Protein AF-A0A7C2HD66-F1 (afdb_monomer_lite)

pLDDT: mean 93.07, std 3.48, range [79.75, 97.88]

Structure (mmCIF, N/CA/C/O backbone):
data_AF-A0A7C2HD66-F1
#
_entry.id   AF-A0A7C2HD66-F1
#
loop_
_atom_site.group_PDB
_atom_site.id
_atom_site.type_symbol
_atom_site.label_atom_id
_atom_site.label_alt_id
_atom_site.label_comp_id
_atom_site.label_asym_id
_atom_site.label_entity_id
_atom_site.label_seq_id
_atom_site.pdbx_PDB_ins_code
_atom_site.Cartn_x
_atom_site.Cartn_y
_atom_site.Cartn_z
_atom_site.occupancy
_atom_site.B_iso_or_equiv
_atom_site.auth_seq_id
_atom_site.auth_comp_id
_atom_site.auth_asym_id
_atom_site.auth_atom_id
_atom_site.pdbx_PDB_model_num
ATOM 1 N N . MET A 1 1 ? -10.510 3.488 -8.165 1.00 79.75 1 MET A N 1
ATOM 2 C CA . MET A 1 1 ? -9.137 3.821 -7.722 1.00 79.75 1 MET A CA 1
ATOM 3 C C . MET A 1 1 ? -8.264 3.732 -8.941 1.00 79.75 1 MET A C 1
ATOM 5 O O . MET A 1 1 ? -8.326 2.716 -9.623 1.00 79.75 1 MET A O 1
ATOM 9 N N . SER A 1 2 ? -7.457 4.753 -9.218 1.00 83.69 2 SER A N 1
ATOM 10 C CA . SER A 1 2 ? -6.600 4.718 -10.400 1.00 83.69 2 SER A CA 1
ATOM 11 C C . SER A 1 2 ? -5.400 3.801 -10.156 1.00 83.69 2 SER A C 1
ATOM 13 O O . SER A 1 2 ? -4.635 4.023 -9.216 1.00 83.69 2 SER A O 1
ATOM 15 N N . ARG A 1 3 ? -5.232 2.764 -10.983 1.00 85.94 3 ARG A N 1
ATOM 16 C CA . ARG A 1 3 ? -4.077 1.855 -10.971 1.00 85.94 3 ARG A CA 1
ATOM 17 C C . ARG A 1 3 ? -3.270 2.019 -12.254 1.00 85.94 3 ARG A C 1
ATOM 19 O O . ARG A 1 3 ? -3.829 2.116 -13.345 1.00 85.94 3 ARG A O 1
ATOM 26 N N . ALA A 1 4 ? -1.944 2.027 -12.131 1.00 88.44 4 ALA A N 1
ATOM 27 C CA . ALA A 1 4 ? -1.054 1.992 -13.285 1.00 88.44 4 ALA A CA 1
ATOM 28 C C . ALA A 1 4 ? -1.063 0.590 -13.914 1.00 88.44 4 ALA A C 1
ATOM 30 O O . ALA A 1 4 ? -0.835 -0.402 -13.228 1.00 88.44 4 ALA A O 1
ATOM 31 N N . ALA A 1 5 ? -1.310 0.502 -15.220 1.00 87.69 5 ALA A N 1
ATOM 32 C CA . ALA A 1 5 ? -1.150 -0.725 -15.999 1.00 87.69 5 ALA A CA 1
ATOM 33 C C . ALA A 1 5 ? 0.295 -0.923 -16.466 1.00 87.69 5 ALA A C 1
ATOM 35 O O . ALA A 1 5 ? 0.722 -2.054 -16.674 1.00 87.69 5 ALA A O 1
ATOM 36 N N . SER A 1 6 ? 1.047 0.169 -16.639 1.00 89.88 6 SER A N 1
ATOM 37 C CA . SER A 1 6 ? 2.479 0.104 -16.925 1.00 89.88 6 SER A CA 1
ATOM 38 C C . SER A 1 6 ? 3.255 0.219 -15.618 1.00 89.88 6 SER A C 1
ATOM 40 O O . SER A 1 6 ? 3.290 1.280 -14.996 1.00 89.88 6 SER A O 1
ATOM 42 N N . PHE A 1 7 ? 3.839 -0.890 -15.178 1.00 90.44 7 PHE A N 1
ATOM 43 C CA . PHE A 1 7 ? 4.651 -0.966 -13.970 1.00 90.44 7 PHE A CA 1
ATOM 44 C C . PHE A 1 7 ? 5.788 -1.967 -14.147 1.00 90.44 7 PHE A C 1
ATOM 46 O O . PHE A 1 7 ? 5.726 -2.868 -14.986 1.00 90.44 7 PHE A O 1
ATOM 53 N N . THR A 1 8 ? 6.826 -1.815 -13.331 1.00 90.62 8 THR A N 1
ATOM 54 C CA . THR A 1 8 ? 7.926 -2.773 -13.247 1.00 90.62 8 THR A CA 1
ATOM 55 C C . THR A 1 8 ? 7.458 -4.045 -12.522 1.00 90.62 8 THR A C 1
ATOM 57 O O . THR A 1 8 ? 6.855 -3.940 -11.454 1.00 90.62 8 THR A O 1
ATOM 60 N N . PRO A 1 9 ? 7.750 -5.255 -13.023 1.00 90.88 9 PRO A N 1
ATOM 61 C CA . PRO A 1 9 ? 7.408 -6.494 -12.325 1.00 90.88 9 PRO A CA 1
ATOM 62 C C . PRO A 1 9 ? 8.045 -6.615 -10.93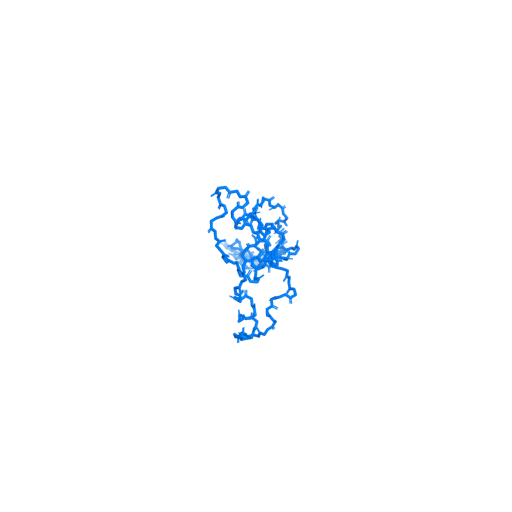1 1.00 90.88 9 PRO A C 1
ATOM 64 O O . PRO A 1 9 ? 9.196 -6.221 -10.726 1.00 90.88 9 PRO A O 1
ATOM 67 N N . LYS A 1 10 ? 7.329 -7.260 -9.996 1.00 92.00 10 LYS A N 1
ATOM 68 C CA . LYS A 1 10 ? 7.741 -7.466 -8.591 1.00 92.00 10 LYS A CA 1
ATOM 69 C C . LYS A 1 10 ? 9.162 -8.021 -8.430 1.00 92.00 10 LYS A C 1
ATOM 71 O O . LYS A 1 10 ? 9.857 -7.640 -7.499 1.00 92.00 10 LYS A O 1
ATOM 76 N N . GLN A 1 11 ? 9.609 -8.888 -9.339 1.00 91.69 11 GLN A N 1
ATOM 77 C CA . GLN A 1 11 ? 10.933 -9.524 -9.279 1.00 91.69 11 GLN A CA 1
ATOM 78 C C . GLN A 1 11 ? 12.117 -8.543 -9.323 1.00 91.69 11 GLN A C 1
ATOM 80 O O . GLN A 1 11 ? 13.224 -8.916 -8.955 1.00 91.69 11 GLN A O 1
ATOM 85 N N . TYR A 1 12 ? 11.897 -7.306 -9.780 1.00 92.38 12 TYR A N 1
ATOM 86 C CA . TYR A 1 12 ? 12.927 -6.265 -9.839 1.00 92.38 12 TYR A CA 1
ATOM 87 C C . TYR A 1 12 ? 12.859 -5.272 -8.671 1.00 92.38 12 TYR A C 1
ATOM 89 O O . TYR A 1 12 ? 13.637 -4.318 -8.634 1.00 92.38 12 TYR A O 1
ATOM 97 N N . TYR A 1 13 ? 11.925 -5.458 -7.736 1.00 91.31 13 TYR A N 1
ATOM 98 C CA . TYR A 1 13 ? 11.854 -4.655 -6.521 1.00 91.31 13 TYR A CA 1
ATOM 99 C C . TYR A 1 13 ? 12.819 -5.204 -5.475 1.00 91.31 13 TYR A C 1
ATOM 101 O O . TYR A 1 13 ? 12.960 -6.416 -5.316 1.00 91.31 13 TYR A O 1
ATOM 109 N N . SER A 1 14 ? 13.468 -4.302 -4.739 1.00 94.31 14 SER A N 1
ATOM 110 C CA . SER A 1 14 ? 14.314 -4.706 -3.620 1.00 94.31 14 SER A CA 1
ATOM 111 C C . SER A 1 14 ? 13.462 -5.228 -2.465 1.00 94.31 14 SER A C 1
ATOM 113 O O . SER A 1 14 ? 12.400 -4.682 -2.165 1.00 94.31 14 SER A O 1
ATOM 115 N N . THR A 1 15 ? 13.950 -6.269 -1.798 1.00 92.00 15 THR A N 1
ATOM 116 C CA . THR A 1 15 ? 13.338 -6.857 -0.598 1.00 92.00 15 THR A CA 1
ATOM 117 C C . THR A 1 15 ? 14.073 -6.466 0.684 1.00 92.00 15 THR A C 1
ATOM 119 O O . THR A 1 15 ? 13.751 -6.973 1.757 1.00 92.00 15 THR A O 1
ATOM 122 N N . LEU A 1 16 ? 15.103 -5.619 0.586 1.00 94.50 16 LEU A N 1
ATOM 123 C CA . LEU A 1 16 ? 15.908 -5.212 1.733 1.00 94.50 16 LEU A CA 1
ATOM 124 C C . LEU A 1 16 ? 15.180 -4.139 2.559 1.00 94.50 16 LEU A C 1
ATOM 126 O O . LEU A 1 16 ? 14.545 -3.252 1.989 1.00 94.50 16 LEU A O 1
ATOM 130 N N . PRO A 1 17 ? 15.311 -4.153 3.900 1.00 94.75 17 PRO A N 1
ATOM 131 C CA . PRO A 1 17 ? 14.718 -3.130 4.765 1.00 94.75 17 PRO A CA 1
ATOM 132 C C . PRO A 1 17 ? 15.489 -1.797 4.733 1.00 94.75 17 PRO A C 1
ATOM 134 O O . PRO A 1 17 ? 15.138 -0.853 5.436 1.00 94.75 17 PRO A O 1
ATOM 137 N N . TYR A 1 18 ? 16.564 -1.719 3.949 1.00 95.38 18 TYR A N 1
ATOM 138 C CA . TYR A 1 18 ? 17.405 -0.543 3.767 1.00 95.38 18 TYR A CA 1
ATOM 139 C C . TYR A 1 18 ? 17.667 -0.304 2.279 1.00 95.38 18 TYR A C 1
ATOM 141 O O . TYR A 1 18 ? 17.341 -1.121 1.420 1.00 95.38 18 TYR A O 1
ATOM 149 N N . ARG A 1 19 ? 18.277 0.842 1.967 1.00 94.25 19 ARG A N 1
ATOM 150 C CA . ARG A 1 19 ? 18.540 1.265 0.591 1.00 94.25 19 ARG A CA 1
ATOM 151 C C . ARG A 1 19 ? 19.426 0.268 -0.166 1.00 94.25 19 ARG A C 1
ATOM 153 O O . ARG A 1 19 ? 20.576 0.043 0.200 1.00 94.25 19 ARG A O 1
ATOM 160 N N . ASP A 1 20 ? 18.918 -0.221 -1.291 1.00 96.38 20 ASP A N 1
ATOM 161 C CA . ASP A 1 20 ? 19.613 -1.156 -2.172 1.00 96.38 20 ASP A CA 1
ATOM 162 C C . ASP A 1 20 ? 20.219 -0.445 -3.388 1.00 96.38 20 ASP A C 1
ATOM 164 O O . ASP A 1 20 ? 19.587 -0.270 -4.434 1.00 96.38 20 ASP A O 1
ATOM 168 N N . ASN A 1 21 ? 21.473 -0.014 -3.247 1.00 96.50 21 ASN A N 1
ATOM 169 C CA . ASN A 1 21 ? 22.180 0.671 -4.327 1.00 96.50 21 ASN A CA 1
ATOM 170 C C . ASN A 1 21 ? 22.428 -0.232 -5.547 1.00 96.50 21 ASN A C 1
ATOM 172 O O . ASN A 1 21 ? 22.485 0.279 -6.663 1.00 96.50 21 ASN A O 1
ATOM 176 N N . ALA A 1 22 ? 22.564 -1.551 -5.367 1.00 95.19 22 ALA A N 1
ATOM 177 C CA . ALA A 1 22 ? 22.810 -2.469 -6.476 1.00 95.19 22 ALA A CA 1
ATOM 178 C C . ALA A 1 22 ? 21.578 -2.561 -7.386 1.00 95.19 22 ALA A C 1
ATOM 180 O O . ALA A 1 22 ? 21.694 -2.360 -8.596 1.00 95.19 22 ALA A O 1
ATOM 181 N N . THR A 1 23 ? 20.393 -2.754 -6.800 1.00 95.31 23 THR A N 1
ATOM 182 C CA . THR A 1 23 ? 19.122 -2.753 -7.541 1.00 95.31 23 THR A CA 1
ATOM 183 C C . THR A 1 23 ? 18.843 -1.391 -8.173 1.00 95.31 23 THR A C 1
ATOM 185 O O . THR A 1 23 ? 18.465 -1.324 -9.341 1.00 95.31 23 THR A O 1
ATOM 188 N N . ILE A 1 24 ? 19.096 -0.285 -7.463 1.00 95.19 24 ILE A N 1
ATOM 189 C CA . ILE A 1 24 ? 18.937 1.067 -8.024 1.00 95.19 24 ILE A CA 1
ATOM 190 C C . ILE A 1 24 ? 19.838 1.263 -9.252 1.00 95.19 24 ILE A C 1
ATOM 192 O O . ILE A 1 24 ? 19.356 1.690 -10.303 1.00 95.19 24 ILE A O 1
ATOM 196 N N . ASN A 1 25 ? 21.126 0.924 -9.161 1.00 96.75 25 ASN A N 1
ATOM 197 C CA . ASN A 1 25 ? 22.066 1.067 -10.277 1.00 96.75 25 ASN A CA 1
ATOM 198 C C . ASN A 1 25 ? 21.678 0.165 -11.456 1.00 96.75 25 ASN A C 1
ATOM 200 O O . ASN A 1 25 ? 21.724 0.582 -12.616 1.00 96.75 25 ASN A O 1
ATOM 204 N N . PHE A 1 26 ? 21.226 -1.055 -11.163 1.00 95.56 26 PHE A N 1
ATOM 205 C CA . PHE A 1 26 ? 20.703 -1.966 -12.170 1.00 95.56 26 PHE A CA 1
ATOM 206 C C . PHE A 1 26 ? 19.479 -1.363 -12.879 1.00 95.56 26 PHE A C 1
ATOM 208 O O . PHE A 1 26 ? 19.432 -1.308 -14.105 1.00 95.56 26 PHE A O 1
ATOM 215 N N . MET A 1 27 ? 18.504 -0.832 -12.151 1.00 95.56 27 MET A N 1
ATOM 216 C CA . MET A 1 27 ? 17.261 -0.335 -12.750 1.00 95.56 27 MET A CA 1
ATOM 217 C C . MET A 1 27 ? 17.413 1.012 -13.472 1.00 95.56 27 MET A C 1
ATOM 219 O O . MET A 1 27 ? 16.696 1.271 -14.441 1.00 95.56 27 MET A O 1
ATOM 223 N N . THR A 1 28 ? 18.373 1.841 -13.057 1.00 96.00 28 THR A N 1
ATOM 224 C CA . THR A 1 28 ? 18.641 3.169 -13.643 1.00 96.00 28 THR A CA 1
ATOM 225 C C . THR A 1 28 ? 19.642 3.153 -14.803 1.00 96.00 28 THR A C 1
ATOM 227 O O . THR A 1 28 ? 19.858 4.185 -15.437 1.00 96.00 28 THR A O 1
ATOM 230 N N . THR A 1 29 ? 20.226 1.993 -15.135 1.00 97.19 29 THR A N 1
ATOM 231 C CA . THR A 1 29 ? 21.103 1.852 -16.310 1.00 97.19 29 THR A CA 1
ATOM 232 C C . THR A 1 29 ? 20.355 2.271 -17.585 1.00 97.19 29 THR A C 1
ATOM 234 O O . THR A 1 29 ? 19.237 1.809 -17.823 1.00 97.19 29 THR A O 1
ATOM 237 N N . ASN A 1 30 ? 20.969 3.131 -18.404 1.00 96.62 30 ASN A N 1
ATOM 238 C CA . ASN A 1 30 ? 20.396 3.637 -19.654 1.00 96.62 30 ASN A CA 1
ATOM 239 C C . ASN A 1 30 ? 20.796 2.778 -20.859 1.00 96.62 30 ASN A C 1
ATOM 241 O O . ASN A 1 30 ? 21.945 2.359 -20.981 1.00 96.62 30 ASN A O 1
ATOM 245 N N . PHE A 1 31 ? 19.851 2.594 -21.776 1.00 95.62 31 PHE A N 1
ATOM 246 C CA . PHE A 1 31 ? 20.010 1.879 -23.040 1.00 95.62 31 PHE A CA 1
ATOM 247 C C . PHE A 1 31 ? 19.541 2.759 -24.200 1.00 95.62 31 PHE A C 1
ATOM 249 O O . PHE A 1 31 ? 18.698 3.633 -23.981 1.00 95.62 31 PHE A O 1
ATOM 256 N N . PRO A 1 32 ? 20.033 2.545 -25.433 1.00 96.12 32 PRO A N 1
ATOM 257 C CA . PRO A 1 32 ? 19.421 3.133 -26.618 1.00 96.12 32 PRO A CA 1
ATOM 258 C C . PRO A 1 32 ? 17.928 2.792 -26.673 1.00 96.12 32 PRO A C 1
ATOM 260 O O . PRO A 1 32 ? 17.542 1.636 -26.500 1.00 96.12 32 PRO A O 1
ATOM 263 N N . SER A 1 33 ? 17.087 3.804 -26.875 1.00 94.00 33 SER A N 1
ATOM 264 C CA . SER A 1 33 ? 1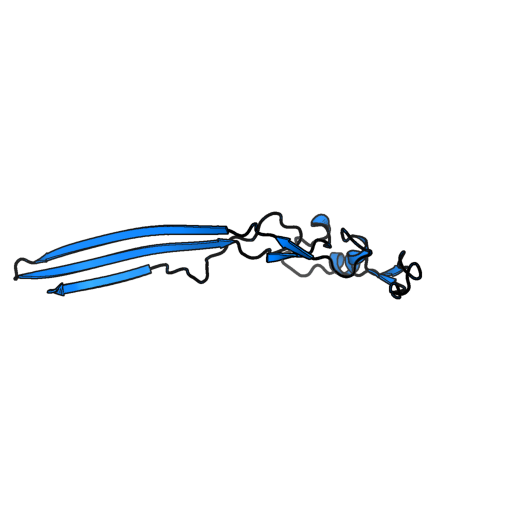5.640 3.610 -26.932 1.00 94.00 33 SER A CA 1
ATOM 265 C C . SER A 1 33 ? 15.256 2.898 -28.234 1.00 94.00 33 SER A C 1
ATOM 267 O O . SER A 1 33 ? 15.553 3.431 -29.306 1.00 94.00 33 SER A O 1
ATOM 269 N N . PRO A 1 34 ? 14.552 1.751 -28.185 1.00 93.56 34 PRO A N 1
ATOM 270 C CA . PRO A 1 34 ? 14.073 1.079 -29.393 1.00 93.56 34 PRO A CA 1
ATOM 271 C C . PRO A 1 34 ? 12.944 1.854 -30.085 1.00 93.56 34 PRO A C 1
ATOM 273 O O . PRO A 1 34 ? 12.606 1.547 -31.222 1.00 93.56 34 PRO A O 1
ATOM 276 N N . PHE A 1 35 ? 12.355 2.850 -29.412 1.00 92.75 35 PHE A N 1
ATOM 277 C CA . PHE A 1 35 ? 11.244 3.642 -29.940 1.00 92.75 35 PHE A CA 1
ATOM 278 C C . PHE A 1 35 ? 11.690 4.936 -30.619 1.00 92.75 35 PHE A C 1
ATOM 280 O O . PHE A 1 35 ? 10.887 5.568 -31.303 1.00 92.75 35 PHE A O 1
ATOM 287 N N . PHE A 1 36 ? 12.949 5.346 -30.433 1.00 93.88 36 PHE A N 1
ATOM 288 C CA . PHE A 1 36 ? 13.451 6.618 -30.942 1.00 93.88 36 PHE A CA 1
ATOM 289 C C . PHE A 1 36 ? 13.243 6.735 -32.458 1.00 93.88 36 PHE A C 1
ATOM 291 O O . PHE A 1 36 ? 13.725 5.906 -33.227 1.00 93.88 36 PHE A O 1
ATOM 298 N N . GLY A 1 37 ? 12.523 7.776 -32.883 1.00 93.00 37 GLY A N 1
ATOM 299 C CA . GLY A 1 37 ? 12.263 8.046 -34.298 1.00 93.00 37 GLY A CA 1
ATOM 300 C C . GLY A 1 37 ? 11.194 7.169 -34.962 1.00 93.00 37 GLY A C 1
ATOM 301 O O . GLY A 1 37 ? 10.931 7.368 -36.144 1.00 93.00 37 GLY A O 1
ATOM 302 N N . LEU A 1 38 ? 10.538 6.248 -34.241 1.00 92.06 38 LEU A N 1
ATOM 303 C CA . LEU A 1 38 ? 9.440 5.441 -34.802 1.00 92.06 38 LEU A CA 1
ATOM 304 C C . LEU A 1 38 ? 8.132 6.231 -34.979 1.00 92.06 38 LEU A C 1
ATOM 306 O O . LEU A 1 38 ? 7.278 5.853 -35.776 1.00 92.06 38 LEU A O 1
ATOM 310 N N . TYR A 1 39 ? 7.959 7.320 -34.227 1.00 90.12 39 TYR A N 1
ATOM 311 C CA . TYR A 1 39 ? 6.803 8.217 -34.287 1.00 90.12 39 TYR A CA 1
ATOM 312 C C . TYR A 1 39 ? 7.235 9.625 -33.838 1.00 90.12 39 TYR A C 1
ATOM 314 O O . TYR A 1 39 ? 8.155 9.714 -33.020 1.00 90.12 39 TYR A O 1
ATOM 322 N N . PRO A 1 40 ? 6.588 10.724 -34.284 1.00 91.06 40 PRO A N 1
ATOM 323 C CA . PRO A 1 40 ? 6.989 12.091 -33.922 1.00 91.06 40 PRO A CA 1
ATOM 324 C C . PRO A 1 40 ? 7.126 12.356 -32.415 1.00 91.06 40 PRO A C 1
ATOM 326 O O . PRO A 1 40 ? 7.950 13.167 -32.004 1.00 91.06 40 PRO A O 1
ATOM 329 N N . ASN A 1 41 ? 6.361 11.639 -31.586 1.00 87.62 41 ASN A N 1
ATOM 330 C CA . ASN A 1 41 ? 6.396 11.788 -30.129 1.00 87.62 41 ASN A CA 1
ATOM 331 C C . ASN A 1 41 ? 7.487 10.943 -29.438 1.00 87.62 41 ASN A C 1
ATOM 333 O O . ASN A 1 41 ? 7.719 11.117 -28.244 1.00 87.62 41 ASN A O 1
ATOM 337 N N . PHE A 1 42 ? 8.183 10.051 -30.151 1.00 90.25 42 PHE A N 1
ATOM 338 C CA . PHE A 1 42 ? 9.294 9.268 -29.601 1.00 90.25 42 PHE A CA 1
ATOM 339 C C . PHE A 1 42 ? 10.637 9.976 -29.809 1.00 90.25 42 PHE A C 1
ATOM 341 O O . PHE A 1 42 ? 11.440 9.616 -30.672 1.00 90.25 42 PHE A O 1
ATOM 348 N N . THR A 1 43 ? 10.886 10.995 -28.988 1.00 91.56 43 THR A N 1
ATOM 349 C CA . THR A 1 43 ? 12.075 11.861 -29.074 1.00 91.56 43 THR A CA 1
ATOM 350 C C . THR A 1 43 ? 13.223 11.440 -28.149 1.00 91.56 43 THR A C 1
ATOM 352 O O . THR A 1 43 ? 14.365 11.856 -28.349 1.00 91.56 43 THR A O 1
ATOM 355 N N . SER A 1 44 ? 12.961 10.590 -27.152 1.00 91.75 44 SER A N 1
ATOM 356 C CA . SER A 1 44 ? 13.973 10.123 -26.198 1.00 91.75 44 SER A CA 1
ATOM 357 C C . SER A 1 44 ? 14.951 9.145 -26.847 1.00 91.75 44 SER A C 1
ATOM 359 O O . SER A 1 44 ? 14.569 8.042 -27.233 1.00 91.75 44 SER A O 1
ATOM 361 N N . LYS A 1 45 ? 16.232 9.529 -26.925 1.00 93.88 45 LYS A N 1
ATOM 362 C CA . LYS A 1 45 ? 17.317 8.690 -27.472 1.00 93.88 45 LYS A CA 1
ATOM 363 C C . LYS A 1 45 ? 17.693 7.518 -26.569 1.00 93.88 45 LYS A C 1
ATOM 365 O O . LYS A 1 45 ? 18.194 6.505 -27.053 1.00 93.88 45 LYS A O 1
ATOM 370 N N . THR A 1 46 ? 17.464 7.653 -25.267 1.00 94.94 46 THR A N 1
ATOM 371 C CA . THR A 1 46 ? 17.782 6.629 -24.271 1.00 94.94 46 THR A CA 1
ATOM 372 C C . THR A 1 46 ? 16.585 6.335 -23.388 1.00 94.94 46 THR A C 1
ATOM 374 O O . THR A 1 46 ? 15.718 7.186 -23.193 1.00 94.94 46 THR A O 1
ATOM 377 N N . MET A 1 47 ? 16.558 5.125 -22.845 1.00 94.50 47 MET A N 1
ATOM 378 C CA . MET A 1 47 ? 15.533 4.667 -21.922 1.00 94.50 47 MET A CA 1
ATOM 379 C C . MET A 1 47 ? 16.171 3.825 -20.813 1.00 94.50 47 MET A C 1
ATOM 381 O O . MET A 1 47 ? 17.135 3.094 -21.055 1.00 94.50 47 MET A O 1
ATOM 385 N N . THR A 1 48 ? 15.668 3.945 -19.586 1.00 95.19 48 THR A N 1
ATOM 386 C CA . THR A 1 48 ? 16.192 3.180 -18.443 1.00 95.19 48 THR A CA 1
ATOM 387 C C . THR A 1 48 ? 15.760 1.717 -18.511 1.00 95.19 48 THR A C 1
ATOM 389 O O . THR A 1 48 ? 14.723 1.389 -19.095 1.00 95.19 48 THR A O 1
ATOM 392 N N . ARG A 1 49 ? 16.513 0.822 -17.858 1.00 95.12 49 ARG A N 1
ATOM 393 C CA . ARG A 1 49 ? 16.119 -0.589 -17.718 1.00 95.12 49 ARG A CA 1
ATOM 394 C C . ARG A 1 49 ? 14.715 -0.729 -17.123 1.00 95.12 49 ARG A C 1
ATOM 396 O O . ARG A 1 49 ? 13.936 -1.535 -17.616 1.00 95.12 49 ARG A O 1
ATOM 403 N N . ALA A 1 50 ? 14.380 0.069 -16.109 1.00 93.31 50 ALA A N 1
ATOM 404 C CA . ALA A 1 50 ? 13.057 0.054 -15.484 1.00 93.31 50 ALA A CA 1
ATOM 405 C C . ALA A 1 50 ? 11.923 0.317 -16.487 1.00 93.31 50 ALA A C 1
ATOM 407 O O . ALA A 1 50 ? 10.945 -0.420 -16.522 1.00 93.31 50 ALA A O 1
ATOM 408 N N . GLN A 1 51 ? 12.085 1.330 -17.339 1.00 92.44 51 GLN A N 1
ATOM 409 C CA . GLN A 1 51 ? 11.108 1.665 -18.375 1.00 92.44 51 GLN A CA 1
ATOM 410 C C . GLN A 1 51 ? 10.997 0.570 -19.441 1.00 92.44 51 GLN A C 1
ATOM 412 O O . GLN A 1 51 ? 9.897 0.291 -19.898 1.00 92.44 51 GLN A O 1
ATOM 417 N N . LEU A 1 52 ? 12.110 -0.074 -19.814 1.00 92.62 52 LEU A N 1
ATOM 418 C CA . LEU A 1 52 ? 12.116 -1.188 -20.774 1.00 92.62 52 LEU A CA 1
ATOM 419 C C . LEU A 1 52 ? 11.404 -2.435 -20.238 1.00 92.62 52 LEU A C 1
ATOM 421 O O . LEU A 1 52 ? 10.778 -3.156 -21.007 1.00 92.62 52 LEU A O 1
ATOM 425 N N . LEU A 1 53 ? 11.531 -2.695 -18.937 1.00 92.69 53 LEU A N 1
ATOM 426 C CA . LEU A 1 53 ? 10.935 -3.852 -18.265 1.00 92.69 53 LEU A CA 1
ATOM 427 C C . LEU A 1 53 ? 9.470 -3.638 -17.872 1.00 92.69 53 LEU A C 1
ATOM 429 O O . LEU A 1 53 ? 8.823 -4.587 -17.425 1.00 92.69 53 LEU A O 1
ATOM 433 N N . ALA A 1 54 ? 8.952 -2.416 -17.992 1.00 91.62 54 ALA A N 1
ATOM 434 C CA . ALA A 1 54 ? 7.552 -2.136 -17.720 1.00 91.62 54 ALA A CA 1
ATOM 435 C C . ALA A 1 54 ? 6.647 -2.850 -18.734 1.00 91.62 54 ALA A C 1
ATOM 437 O O . ALA A 1 54 ? 7.028 -3.056 -19.884 1.00 91.62 54 ALA A O 1
ATOM 438 N N . GLN A 1 55 ? 5.427 -3.207 -18.325 1.00 88.38 55 GLN A N 1
ATOM 439 C CA . GLN A 1 55 ? 4.516 -3.997 -19.163 1.00 88.38 55 GLN A CA 1
ATOM 440 C C . GLN A 1 55 ? 4.125 -3.310 -20.485 1.00 88.38 55 GLN A C 1
ATOM 442 O O . GLN A 1 55 ? 3.928 -3.984 -21.495 1.00 88.38 55 GLN A O 1
ATOM 447 N N . TYR A 1 56 ? 4.065 -1.974 -20.499 1.00 90.44 56 TYR A N 1
ATOM 448 C CA . TYR A 1 56 ? 3.800 -1.182 -21.700 1.00 90.44 56 TYR A CA 1
ATOM 449 C C . TYR A 1 56 ? 4.884 -0.108 -21.891 1.00 90.44 56 TYR A C 1
ATOM 451 O O . TYR A 1 56 ? 4.651 1.064 -21.590 1.00 90.44 56 TYR A O 1
ATOM 459 N N . PRO A 1 57 ? 6.077 -0.479 -22.391 1.00 90.38 57 PRO A N 1
ATOM 460 C CA . PRO A 1 57 ? 7.252 0.398 -22.403 1.00 90.38 57 PRO A CA 1
ATOM 461 C C . PRO A 1 57 ? 7.184 1.508 -23.469 1.00 90.38 57 PRO A C 1
ATOM 463 O O . PRO A 1 57 ? 7.954 2.461 -23.425 1.00 90.38 57 PRO A O 1
ATOM 466 N N . HIS A 1 58 ? 6.265 1.393 -24.433 1.00 88.38 58 HIS A N 1
ATOM 467 C CA . HIS A 1 58 ? 6.030 2.381 -25.492 1.00 88.38 58 HIS A CA 1
ATOM 468 C C . HIS A 1 58 ? 5.050 3.489 -25.078 1.00 88.38 58 HIS A C 1
ATOM 470 O O . HIS A 1 58 ? 4.908 4.480 -25.792 1.00 88.38 58 HIS A O 1
ATOM 476 N N . PHE A 1 59 ? 4.367 3.338 -23.942 1.00 87.62 59 PHE A N 1
ATOM 477 C CA . PHE A 1 59 ? 3.517 4.378 -23.374 1.00 87.62 59 PHE A CA 1
ATOM 478 C C . PHE A 1 59 ? 4.224 5.029 -22.188 1.00 87.62 59 PHE A C 1
ATOM 480 O O . PHE A 1 59 ? 4.847 4.354 -21.372 1.00 87.62 59 PHE A O 1
ATOM 487 N N . SER A 1 60 ? 4.102 6.350 -22.070 1.00 80.62 60 SER A N 1
ATOM 488 C CA . SER A 1 60 ? 4.654 7.097 -20.933 1.00 80.62 60 SER A CA 1
ATOM 489 C C . SER A 1 60 ? 3.935 6.766 -19.624 1.00 80.62 60 SER A C 1
ATOM 491 O O . SER A 1 60 ? 4.571 6.637 -18.582 1.00 80.62 60 SER A O 1
ATOM 493 N N . SER A 1 61 ? 2.611 6.626 -19.682 1.00 84.19 61 SER A N 1
ATOM 494 C CA . SER A 1 61 ? 1.759 6.205 -18.576 1.00 84.19 61 SER A CA 1
ATOM 495 C C . SER A 1 61 ? 0.506 5.545 -19.136 1.00 84.19 61 SER A C 1
ATOM 497 O O . SER A 1 61 ? -0.082 6.030 -20.102 1.00 84.19 61 SER A O 1
ATOM 499 N N . VAL A 1 62 ? 0.100 4.440 -18.518 1.00 89.56 62 VAL A N 1
ATOM 500 C CA . VAL A 1 62 ? -1.185 3.787 -18.775 1.00 89.56 62 VAL A CA 1
ATOM 501 C C . VAL A 1 62 ? -1.830 3.577 -17.422 1.00 89.56 62 VAL A C 1
ATOM 503 O O . VAL A 1 62 ? -1.246 2.906 -16.570 1.00 89.56 62 VAL A O 1
ATOM 506 N N . THR A 1 63 ? -3.012 4.145 -17.217 1.00 91.12 63 THR A N 1
ATOM 507 C CA . THR A 1 63 ? -3.789 3.994 -15.986 1.00 91.12 63 THR A CA 1
ATOM 508 C C . THR A 1 63 ? -5.205 3.540 -16.303 1.00 91.12 63 THR A C 1
ATOM 510 O O . THR A 1 63 ? -5.714 3.752 -17.402 1.00 91.12 63 THR A O 1
ATOM 513 N N . TYR A 1 64 ? -5.834 2.881 -15.338 1.00 90.81 64 TYR A N 1
ATOM 514 C CA . TYR A 1 64 ? -7.230 2.468 -15.402 1.00 90.81 64 TYR A CA 1
ATOM 515 C C . TYR A 1 64 ? -7.866 2.579 -14.027 1.00 90.81 64 TYR A C 1
ATOM 517 O O . TYR A 1 64 ? -7.180 2.545 -13.006 1.00 90.81 64 TYR A O 1
ATOM 525 N N . GLU A 1 65 ? -9.187 2.704 -14.010 1.00 91.25 65 GLU A N 1
ATOM 526 C CA . GLU A 1 65 ? -9.948 2.644 -12.773 1.00 91.25 65 GLU A CA 1
ATOM 527 C C . GLU A 1 65 ? -10.208 1.192 -12.393 1.00 91.25 65 GLU A C 1
ATOM 529 O O . GLU A 1 65 ? -10.782 0.426 -13.166 1.00 91.25 65 GLU A O 1
ATOM 534 N N . ASP A 1 66 ? -9.787 0.835 -11.185 1.00 89.56 66 ASP A N 1
ATOM 535 C CA . ASP A 1 66 ? -10.090 -0.441 -10.563 1.00 89.56 66 ASP A CA 1
ATOM 536 C C . ASP A 1 66 ? -10.953 -0.229 -9.308 1.00 89.56 66 ASP A C 1
ATOM 538 O O . ASP A 1 66 ? -10.672 0.638 -8.469 1.00 89.56 66 ASP A O 1
ATOM 542 N N . SER A 1 67 ? -12.020 -1.018 -9.195 1.00 89.94 67 SER A N 1
ATOM 543 C CA . SER A 1 67 ? -13.037 -0.948 -8.135 1.00 89.94 67 SER A CA 1
ATOM 544 C C . SER A 1 67 ? -12.983 -2.173 -7.220 1.00 89.94 67 SER A C 1
ATOM 546 O O . SER A 1 67 ? -14.009 -2.678 -6.779 1.00 89.94 67 SER A O 1
ATOM 548 N N . VAL A 1 68 ? -11.774 -2.650 -6.921 1.00 92.62 68 VAL A N 1
ATOM 549 C CA . VAL A 1 68 ? -11.521 -3.761 -5.983 1.00 92.62 68 VAL A CA 1
ATOM 550 C C . VAL A 1 68 ? -11.428 -3.328 -4.518 1.00 92.62 68 VAL A C 1
ATOM 552 O O . VAL A 1 68 ? -11.136 -4.151 -3.658 1.00 92.62 68 VAL A O 1
ATOM 555 N N . GLY A 1 69 ? -11.628 -2.042 -4.218 1.00 93.12 69 GLY A N 1
ATOM 556 C CA . GLY A 1 69 ? -11.605 -1.537 -2.846 1.00 93.12 69 GLY A CA 1
ATOM 557 C C . GLY A 1 69 ? -12.772 -2.078 -2.019 1.00 93.12 69 GLY A C 1
ATOM 558 O O . GLY A 1 69 ? -13.896 -2.174 -2.509 1.00 93.12 69 GLY A O 1
ATOM 559 N N . TYR A 1 70 ? -12.516 -2.401 -0.754 1.00 95.12 70 TYR A N 1
ATOM 560 C CA . TYR A 1 70 ? -13.532 -2.922 0.162 1.00 95.12 70 TYR A CA 1
ATOM 561 C C . TYR A 1 70 ? -13.314 -2.420 1.590 1.00 95.12 70 TYR A C 1
ATOM 563 O O . TYR A 1 70 ? -12.253 -1.906 1.946 1.00 95.12 70 TYR A O 1
ATOM 571 N N . SER A 1 71 ? -14.344 -2.540 2.420 1.00 96.06 71 SER A N 1
ATOM 572 C CA . SER A 1 71 ? -14.302 -2.195 3.837 1.00 96.06 71 SER A CA 1
ATOM 573 C C . SER A 1 71 ? -15.113 -3.197 4.642 1.00 96.06 71 SER A C 1
ATOM 575 O O . SER A 1 71 ? -16.036 -3.834 4.130 1.00 96.06 71 SER A O 1
ATOM 577 N N . TRP A 1 72 ? -14.751 -3.364 5.909 1.00 96.94 72 TRP A N 1
ATOM 578 C CA . TRP A 1 72 ? -15.469 -4.245 6.819 1.00 96.94 72 TRP A CA 1
ATOM 579 C C . TRP A 1 72 ? -15.426 -3.701 8.240 1.00 96.94 72 TRP A C 1
ATOM 581 O O . TRP A 1 72 ? -14.577 -2.885 8.604 1.00 96.94 72 TRP A O 1
ATOM 591 N N . TYR A 1 73 ? -16.398 -4.121 9.041 1.00 97.00 73 TYR A N 1
ATOM 592 C CA . TYR A 1 73 ? -16.665 -3.529 10.342 1.00 97.00 73 TYR A CA 1
ATOM 593 C C . TYR A 1 73 ? -16.965 -4.609 11.376 1.00 97.00 73 TYR A C 1
ATOM 595 O O . TYR A 1 73 ? -17.809 -5.478 11.159 1.00 97.00 73 TYR A O 1
ATOM 603 N N . HIS A 1 74 ? -16.292 -4.523 12.519 1.00 97.12 74 HIS A N 1
ATOM 604 C CA . HIS A 1 74 ? -16.551 -5.350 13.692 1.00 97.12 74 HIS A CA 1
ATOM 605 C C . HIS A 1 74 ? -17.070 -4.479 14.831 1.00 97.12 74 HIS A C 1
ATOM 607 O O . HIS A 1 74 ? -16.601 -3.359 15.016 1.00 97.12 74 HIS A O 1
ATOM 613 N N . SER A 1 75 ? -18.016 -4.983 15.625 1.00 96.50 75 SER A N 1
ATOM 614 C CA . SER A 1 75 ? -18.500 -4.257 16.797 1.00 96.50 75 SER A CA 1
ATOM 615 C C . SER A 1 75 ? -19.010 -5.177 17.891 1.00 96.50 75 SER A C 1
ATOM 617 O O . SER A 1 75 ? -19.583 -6.230 17.626 1.00 96.50 75 SER A O 1
ATOM 619 N N . MET A 1 76 ? -18.816 -4.731 19.128 1.00 97.06 76 MET A N 1
ATOM 620 C CA . MET A 1 76 ? -19.390 -5.311 20.330 1.00 97.06 76 MET A CA 1
ATOM 621 C C . MET A 1 76 ? -20.101 -4.202 21.103 1.00 97.06 76 MET A C 1
ATOM 623 O O . MET A 1 76 ? -19.497 -3.178 21.418 1.00 97.06 76 MET A O 1
ATOM 627 N N . GLN A 1 77 ? -21.379 -4.404 21.417 1.00 96.38 77 GLN A N 1
ATOM 628 C CA . GLN A 1 77 ? -22.200 -3.436 22.143 1.00 96.38 77 GLN A CA 1
ATOM 629 C C . GLN A 1 77 ? -22.617 -4.020 23.489 1.00 96.38 77 GLN A C 1
ATOM 631 O O . GLN A 1 77 ? -23.224 -5.085 23.552 1.00 96.38 77 GLN A O 1
ATOM 636 N N . ASN A 1 78 ? -22.293 -3.307 24.562 1.00 96.56 78 ASN A N 1
ATOM 637 C CA . ASN A 1 78 ? -22.584 -3.687 25.935 1.00 96.56 78 ASN A CA 1
ATOM 638 C C . ASN A 1 78 ? -23.489 -2.634 26.571 1.00 96.56 78 ASN A C 1
ATOM 640 O O . ASN A 1 78 ? -23.236 -1.435 26.442 1.00 96.56 78 ASN A O 1
ATOM 644 N N . ARG A 1 79 ? -24.513 -3.083 27.299 1.00 96.62 79 ARG A N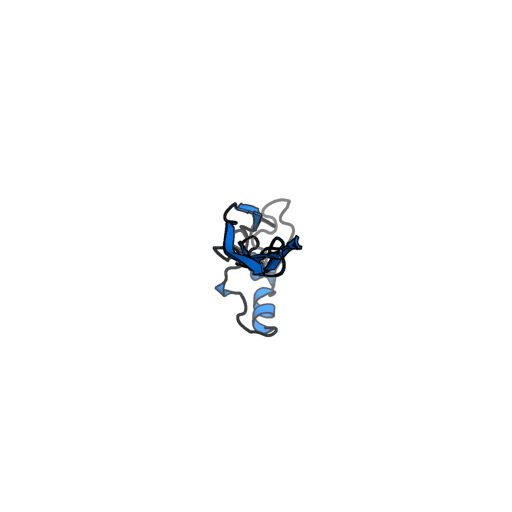 1
ATOM 645 C CA . ARG A 1 79 ? -25.406 -2.221 28.077 1.00 96.62 79 ARG A CA 1
ATOM 646 C C . ARG A 1 79 ? -25.438 -2.698 29.523 1.00 96.62 79 ARG A C 1
ATOM 648 O O . ARG A 1 79 ? -25.772 -3.850 29.781 1.00 96.62 79 ARG A O 1
ATOM 655 N N . LEU A 1 80 ? -25.117 -1.803 30.449 1.00 95.38 80 LEU A N 1
ATOM 656 C CA . LEU A 1 80 ? -25.200 -2.016 31.887 1.00 95.38 80 LEU A CA 1
ATOM 657 C C . LEU A 1 80 ? -26.314 -1.131 32.455 1.00 95.38 80 LEU A C 1
ATOM 659 O O . LEU A 1 80 ? -26.335 0.077 32.228 1.00 95.38 80 LEU A O 1
ATOM 663 N N . GLU A 1 81 ? -27.229 -1.728 33.210 1.00 95.38 81 GLU A N 1
ATOM 664 C CA . GLU A 1 81 ? -28.277 -1.013 33.939 1.00 95.38 81 GLU A CA 1
ATOM 665 C C . GLU A 1 81 ? -28.200 -1.408 35.413 1.00 95.38 81 GLU A C 1
ATOM 667 O O . GLU A 1 81 ? -28.213 -2.595 35.748 1.00 95.38 81 GLU A O 1
ATOM 672 N N . LYS A 1 82 ? -28.115 -0.416 36.301 1.00 93.94 82 LYS A N 1
ATOM 673 C CA . LYS A 1 82 ? -28.133 -0.627 37.748 1.00 93.94 82 LYS A CA 1
ATOM 674 C C . LYS A 1 82 ? -29.166 0.285 38.392 1.00 93.94 82 LYS A C 1
ATOM 676 O O . LYS A 1 82 ? -29.044 1.504 38.345 1.00 93.94 82 LYS A O 1
ATOM 681 N N . ARG A 1 83 ? -30.154 -0.327 39.042 1.00 94.56 83 ARG A N 1
ATOM 682 C CA . ARG A 1 83 ? -31.124 0.355 39.907 1.00 94.56 83 ARG A CA 1
ATOM 683 C C . ARG A 1 83 ? -30.655 0.236 41.351 1.00 94.56 83 ARG A C 1
ATOM 685 O O . ARG A 1 83 ? -30.385 -0.875 41.817 1.00 94.56 83 ARG A O 1
ATOM 692 N N . PHE A 1 84 ? -30.505 1.366 42.029 1.00 93.06 84 PHE A N 1
ATOM 693 C CA . PHE A 1 84 ? -30.101 1.419 43.429 1.00 93.06 84 PHE A CA 1
ATOM 694 C C . PHE A 1 84 ? -31.336 1.478 44.329 1.00 93.06 84 PHE A C 1
ATOM 696 O O . PHE A 1 84 ? -32.358 2.058 43.972 1.00 93.06 84 PHE A O 1
ATOM 703 N N . SER A 1 85 ? -31.244 0.889 45.522 1.00 91.75 85 SER A N 1
ATOM 704 C CA . SER A 1 85 ? -32.345 0.872 46.496 1.00 91.75 85 SER A CA 1
ATOM 705 C C . SER A 1 85 ? -32.719 2.265 47.014 1.00 91.75 85 SER A C 1
ATOM 707 O O . SER A 1 85 ? -33.833 2.458 47.482 1.00 91.75 85 SER A O 1
ATOM 709 N N . GLN A 1 86 ? -31.815 3.243 46.895 1.00 90.00 86 GLN A N 1
ATOM 710 C CA . GLN A 1 86 ? -32.018 4.640 47.300 1.00 90.00 86 GLN A CA 1
ATOM 711 C C . GLN A 1 86 ? -32.776 5.485 46.252 1.00 90.00 86 GLN A C 1
ATOM 713 O O . GLN A 1 86 ? -32.862 6.700 46.397 1.00 90.00 86 GLN A O 1
ATOM 718 N N . GLY A 1 87 ? -33.332 4.856 45.207 1.00 88.00 87 GLY A N 1
ATOM 719 C CA . GLY A 1 87 ? -34.259 5.482 44.254 1.00 88.00 87 GLY A CA 1
ATOM 720 C C . GLY A 1 87 ? -33.642 5.965 42.940 1.00 88.00 87 GLY A C 1
ATOM 721 O O . GLY A 1 87 ? -34.376 6.444 42.085 1.00 88.00 87 GLY A O 1
ATOM 722 N N . TRP A 1 88 ? -32.327 5.823 42.763 1.00 89.31 88 TRP A N 1
ATOM 723 C CA . TRP A 1 88 ? -31.607 6.346 41.599 1.00 89.31 88 TRP A CA 1
ATOM 724 C C . TRP A 1 88 ? -31.235 5.202 40.650 1.00 89.31 88 TRP A C 1
ATOM 726 O O . TRP A 1 88 ? -30.968 4.071 41.079 1.00 89.31 88 TRP A O 1
ATOM 736 N N . THR A 1 89 ? -31.210 5.477 39.350 1.00 93.44 89 THR A N 1
ATOM 737 C CA . THR A 1 89 ? -30.885 4.505 38.300 1.00 93.44 89 THR A CA 1
ATOM 738 C C . THR A 1 89 ? -29.715 4.991 37.466 1.00 93.44 89 THR A C 1
ATOM 740 O O . THR A 1 89 ? -29.699 6.130 37.021 1.00 93.44 89 THR A O 1
ATOM 743 N N . LEU A 1 90 ? -28.764 4.098 37.198 1.00 94.62 90 LEU A N 1
ATOM 744 C CA . LEU A 1 90 ? -27.652 4.327 36.284 1.00 94.62 90 LEU A CA 1
ATOM 745 C C . LEU A 1 90 ? -27.801 3.441 35.048 1.00 94.62 90 LEU A C 1
ATOM 747 O O . LEU A 1 90 ? -27.996 2.227 35.160 1.00 94.62 90 LEU A O 1
ATOM 751 N N . GLN A 1 91 ? -27.646 4.041 33.873 1.00 96.12 91 GLN A N 1
ATOM 752 C CA . GLN A 1 91 ? -27.532 3.338 32.602 1.00 96.12 91 GLN A CA 1
ATOM 753 C C . GLN A 1 91 ? -26.211 3.703 31.933 1.00 96.12 91 GLN A C 1
ATOM 755 O O . GLN A 1 91 ? -25.870 4.876 31.797 1.00 96.12 91 GLN A O 1
ATOM 760 N N . LEU A 1 92 ? -25.475 2.690 31.487 1.00 96.38 92 LEU A N 1
ATOM 761 C CA . LEU A 1 92 ? -24.219 2.828 30.764 1.00 96.38 92 LEU A CA 1
ATOM 762 C C . LEU A 1 92 ? -24.277 1.964 29.507 1.00 96.38 92 LEU A C 1
ATOM 764 O O . LEU A 1 92 ? -24.619 0.787 29.568 1.00 96.38 92 LEU A O 1
ATOM 768 N N . SER A 1 93 ? -23.914 2.535 28.367 1.00 97.06 93 SER A N 1
ATOM 769 C CA . SER A 1 93 ? -23.720 1.805 27.117 1.00 97.06 93 SER A CA 1
ATOM 770 C C . SER A 1 93 ? -22.299 2.021 26.621 1.00 97.06 93 SER A C 1
ATOM 772 O O . SER A 1 93 ? -21.824 3.155 26.540 1.00 97.06 93 SER A O 1
ATOM 774 N N . TRP A 1 94 ? -21.630 0.929 26.274 1.00 96.94 94 TRP A N 1
ATOM 775 C CA . TRP A 1 94 ? -20.283 0.926 25.726 1.00 96.94 94 TRP A CA 1
ATOM 776 C C . TRP A 1 94 ? -20.260 0.124 24.432 1.00 96.94 94 TRP A C 1
ATOM 778 O O . TRP A 1 94 ? -20.647 -1.041 24.396 1.00 96.94 94 TRP A O 1
ATOM 788 N N . THR A 1 95 ? -19.805 0.759 23.361 1.00 97.00 95 THR A N 1
ATOM 789 C CA . THR A 1 95 ? -19.560 0.123 22.072 1.00 97.00 95 THR A CA 1
ATOM 790 C C . THR A 1 95 ? -18.062 0.063 21.839 1.00 97.00 95 THR A C 1
ATOM 792 O O . THR A 1 95 ? -17.396 1.098 21.830 1.00 97.00 95 THR A O 1
ATOM 795 N N . TRP A 1 96 ? -17.548 -1.141 21.631 1.00 97.38 96 TRP A N 1
ATOM 796 C CA . TRP A 1 96 ? -16.281 -1.351 20.953 1.00 97.38 96 TRP A CA 1
ATOM 797 C C . TRP A 1 96 ? -16.553 -1.507 19.458 1.00 97.38 96 TRP A C 1
ATOM 799 O O . TRP A 1 96 ? -17.529 -2.158 19.064 1.00 97.38 96 TRP A O 1
ATOM 809 N N . SER A 1 97 ? -15.720 -0.904 18.620 1.00 96.88 97 SER A N 1
ATOM 810 C CA . SER A 1 97 ? -15.791 -1.116 17.180 1.00 96.88 97 SER A CA 1
ATOM 811 C C . SER A 1 97 ? -14.417 -1.165 16.541 1.00 96.88 97 SER A C 1
ATOM 813 O O . SER A 1 97 ? -13.453 -0.683 17.116 1.00 96.88 97 SER A O 1
ATOM 815 N N . LYS A 1 98 ? -14.317 -1.795 15.377 1.00 97.50 98 LYS A N 1
ATOM 816 C CA . LYS A 1 98 ? -13.118 -1.782 14.550 1.00 97.50 98 LYS A CA 1
ATOM 817 C C . LYS A 1 98 ? -13.542 -1.688 13.094 1.00 97.50 98 LYS A C 1
ATOM 819 O O . LYS A 1 98 ? -14.050 -2.662 12.535 1.00 97.50 98 LYS A O 1
AT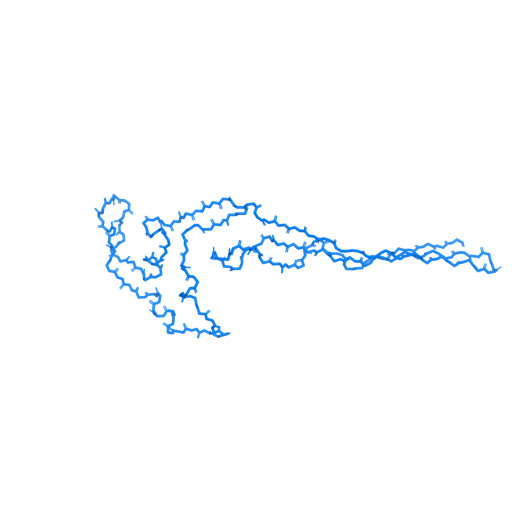OM 824 N N . ALA A 1 99 ? -13.357 -0.517 12.503 1.00 97.69 99 ALA A N 1
ATOM 825 C CA . ALA A 1 99 ? -13.577 -0.262 11.091 1.00 97.69 99 ALA A CA 1
ATOM 826 C C . ALA A 1 99 ? -12.266 -0.447 10.321 1.00 97.69 99 ALA A C 1
ATOM 828 O O . ALA A 1 99 ? -11.258 0.200 10.603 1.00 97.69 99 ALA A O 1
ATOM 829 N N . MET A 1 100 ? -12.296 -1.318 9.324 1.00 97.88 100 MET A N 1
ATOM 830 C CA . MET A 1 100 ? -11.177 -1.607 8.439 1.00 97.88 100 MET A CA 1
ATOM 831 C C . MET A 1 100 ? -11.531 -1.199 7.010 1.00 97.88 100 MET A C 1
ATOM 833 O O . MET A 1 100 ? -12.696 -1.249 6.603 1.00 97.88 100 MET A O 1
ATOM 837 N N . ALA A 1 101 ? -10.529 -0.797 6.241 1.00 97.19 101 ALA A N 1
ATOM 838 C CA . ALA A 1 101 ? -10.665 -0.466 4.834 1.00 97.19 101 ALA A CA 1
ATOM 839 C C . ALA A 1 101 ? -9.434 -0.933 4.058 1.00 97.19 101 ALA A C 1
ATOM 841 O O . ALA A 1 101 ? -8.317 -0.907 4.566 1.00 97.19 101 ALA A O 1
ATOM 842 N N . ALA A 1 102 ? -9.645 -1.325 2.810 1.00 95.88 102 ALA A N 1
ATOM 843 C CA . ALA A 1 102 ? -8.594 -1.606 1.854 1.00 95.88 102 ALA A CA 1
ATOM 844 C C . ALA A 1 102 ? -8.830 -0.723 0.630 1.00 95.88 102 ALA A C 1
ATOM 846 O O . ALA A 1 102 ? -9.613 -1.057 -0.262 1.00 95.88 102 ALA A O 1
ATOM 847 N N . ASN A 1 103 ? -8.214 0.463 0.645 1.00 92.62 103 ASN A N 1
ATOM 848 C CA . ASN A 1 103 ? -8.504 1.525 -0.317 1.00 92.62 103 ASN A CA 1
ATOM 849 C C . ASN A 1 103 ? -7.279 2.078 -1.066 1.00 92.62 103 ASN A C 1
ATOM 851 O O . ASN A 1 103 ? -7.397 3.031 -1.831 1.00 92.62 103 ASN A O 1
ATOM 855 N N . THR A 1 104 ? -6.101 1.505 -0.845 1.00 91.06 104 THR A N 1
ATOM 856 C CA . THR A 1 104 ? -4.857 1.959 -1.470 1.00 91.06 104 THR A CA 1
ATOM 857 C C . THR A 1 104 ? -3.973 0.754 -1.759 1.00 91.06 104 THR A C 1
ATOM 859 O O . THR A 1 104 ? -3.925 -0.179 -0.964 1.00 91.06 104 THR A O 1
ATOM 862 N N . PHE A 1 105 ? -3.262 0.758 -2.883 1.00 91.56 105 PHE A N 1
ATOM 863 C CA . PHE A 1 105 ? -2.221 -0.232 -3.168 1.00 91.56 105 PHE A CA 1
ATOM 864 C C . PHE A 1 105 ? -0.872 0.283 -2.668 1.00 91.56 105 PHE A C 1
ATOM 866 O O . PHE A 1 105 ? -0.543 1.446 -2.895 1.00 91.56 105 PHE A O 1
ATOM 873 N N . LEU A 1 106 ? -0.072 -0.576 -2.031 1.00 91.06 106 LEU A N 1
ATOM 874 C CA . LEU A 1 106 ? 1.306 -0.218 -1.676 1.00 91.06 106 LEU A CA 1
ATOM 875 C C . LEU A 1 106 ? 2.225 -0.276 -2.894 1.00 91.06 106 LEU A C 1
ATOM 877 O O . LEU A 1 106 ? 3.119 0.557 -3.025 1.00 91.06 106 LEU A O 1
ATOM 881 N N . ASN A 1 107 ? 1.985 -1.227 -3.801 1.00 91.12 107 ASN A N 1
ATOM 882 C CA . ASN A 1 107 ? 2.717 -1.340 -5.051 1.00 91.12 107 ASN A CA 1
ATOM 883 C C . ASN A 1 107 ? 1.771 -1.534 -6.246 1.00 91.12 107 ASN A C 1
ATOM 885 O O . ASN A 1 107 ? 0.744 -2.199 -6.119 1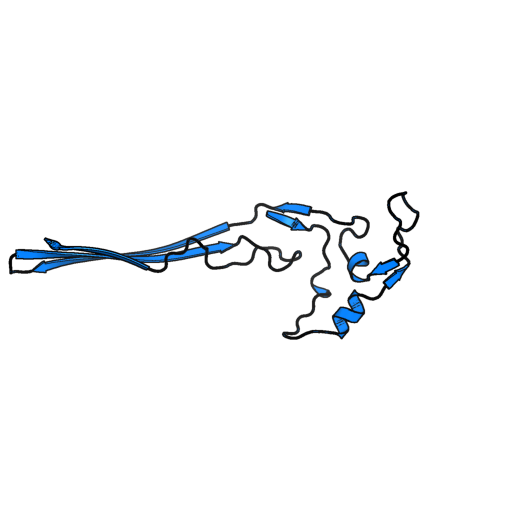.00 91.12 107 ASN A O 1
ATOM 889 N N . PRO A 1 108 ? 2.137 -1.047 -7.446 1.00 88.69 108 PRO A N 1
ATOM 890 C CA . PRO A 1 108 ? 1.319 -1.219 -8.652 1.00 88.69 108 PRO A CA 1
ATOM 891 C C . PRO A 1 108 ? 1.099 -2.676 -9.084 1.00 88.69 108 PRO A C 1
ATOM 893 O O . PRO A 1 108 ? 0.130 -2.961 -9.781 1.00 88.69 108 PRO A O 1
ATOM 896 N N . PHE A 1 109 ? 2.002 -3.583 -8.697 1.00 89.50 109 PHE A N 1
ATOM 897 C CA . PHE A 1 109 ? 1.935 -5.010 -9.028 1.00 89.50 109 PHE A CA 1
ATOM 898 C C . PHE A 1 109 ? 1.113 -5.835 -8.024 1.00 89.50 109 PHE A C 1
ATOM 900 O O . PHE A 1 109 ? 0.969 -7.044 -8.217 1.00 89.50 109 PHE A O 1
ATOM 907 N N . ASP A 1 110 ? 0.635 -5.231 -6.932 1.00 91.62 110 ASP A N 1
ATOM 908 C CA . ASP A 1 110 ? -0.140 -5.943 -5.919 1.00 91.62 110 ASP A CA 1
ATOM 909 C C . ASP A 1 110 ? -1.546 -6.253 -6.454 1.00 91.62 110 ASP A C 1
ATOM 911 O O . ASP A 1 110 ? -2.215 -5.404 -7.045 1.00 91.62 110 ASP A O 1
ATOM 915 N N . SER A 1 111 ? -2.008 -7.489 -6.251 1.00 89.69 111 SER A N 1
ATOM 916 C CA . SER A 1 111 ? -3.312 -7.945 -6.753 1.00 89.69 111 SER A CA 1
ATOM 917 C C . SER A 1 111 ? -4.492 -7.401 -5.950 1.00 89.69 111 SER A C 1
ATOM 919 O O . SER A 1 111 ? -5.601 -7.325 -6.469 1.00 89.69 111 SER A O 1
ATOM 921 N N . LEU A 1 112 ? -4.266 -7.055 -4.681 1.00 91.88 112 LEU A N 1
ATOM 922 C CA . LEU A 1 112 ? -5.280 -6.557 -3.757 1.00 91.88 112 LEU A CA 1
ATOM 923 C C . LEU A 1 112 ? -4.782 -5.286 -3.059 1.00 91.88 112 LEU A C 1
ATOM 925 O O . LEU A 1 112 ? -3.574 -5.149 -2.839 1.00 91.88 112 LEU A O 1
ATOM 929 N N . PRO A 1 113 ? -5.693 -4.362 -2.710 1.00 93.88 113 PRO A N 1
ATOM 930 C CA . PRO A 1 113 ? -5.346 -3.196 -1.916 1.00 93.88 113 PRO A CA 1
ATOM 931 C C . PRO A 1 113 ? -4.870 -3.612 -0.521 1.00 93.88 113 PRO A C 1
ATOM 933 O O . PRO A 1 113 ? -5.248 -4.655 0.010 1.00 93.88 113 PRO A O 1
ATOM 936 N N . TYR A 1 114 ? -4.041 -2.766 0.074 1.00 94.94 114 TYR A N 1
ATOM 937 C CA . TYR A 1 114 ? -3.535 -2.947 1.422 1.00 94.94 114 TYR A CA 1
ATOM 938 C C . TYR A 1 114 ? -4.625 -2.678 2.454 1.00 94.94 114 TYR A C 1
ATOM 940 O O . TYR A 1 114 ? -5.317 -1.663 2.401 1.00 94.94 114 TYR A O 1
ATOM 948 N N . GLU A 1 115 ? -4.749 -3.603 3.396 1.00 95.94 115 GLU A N 1
ATOM 949 C CA . GLU A 1 115 ? -5.708 -3.562 4.488 1.00 95.94 115 GLU A CA 1
ATOM 950 C C . GLU A 1 115 ? -5.198 -2.691 5.643 1.00 95.94 115 GLU A C 1
ATOM 952 O O . GLU A 1 115 ? -4.158 -2.976 6.241 1.00 95.94 115 GLU A O 1
ATOM 957 N N . SER A 1 116 ? -5.954 -1.656 6.005 1.00 96.44 116 SER A N 1
ATOM 958 C CA . SER A 1 116 ? -5.632 -0.763 7.118 1.00 96.44 116 SER A CA 1
ATOM 959 C C . SER A 1 116 ? -6.858 -0.426 7.967 1.00 96.44 116 SER A C 1
ATOM 961 O O . SER A 1 116 ? -8.006 -0.666 7.586 1.00 96.44 116 SER A O 1
ATOM 963 N N . ILE A 1 117 ? -6.619 0.147 9.150 1.00 96.25 117 ILE A N 1
ATOM 964 C CA . ILE A 1 117 ? -7.693 0.771 9.932 1.00 96.25 117 ILE A CA 1
ATOM 965 C C . ILE A 1 117 ? -8.264 1.924 9.101 1.00 96.25 117 ILE A C 1
ATOM 967 O O . ILE A 1 117 ? -7.517 2.668 8.467 1.00 96.25 117 ILE A O 1
ATOM 971 N N . SER A 1 118 ? -9.589 2.028 9.071 1.00 95.69 118 SER A N 1
ATOM 972 C CA . SER A 1 118 ? -10.292 3.094 8.361 1.00 95.69 118 SER A CA 1
ATOM 973 C C . SER A 1 118 ? -10.222 4.409 9.139 1.00 95.69 118 SER A C 1
ATOM 975 O O . SER A 1 118 ? -10.336 4.410 10.362 1.00 95.69 118 SER A O 1
ATOM 977 N N . ASP A 1 119 ? -10.163 5.546 8.445 1.00 93.00 119 ASP A N 1
ATOM 978 C CA . ASP A 1 119 ? -10.226 6.887 9.059 1.00 93.00 119 ASP A CA 1
ATOM 979 C C . ASP A 1 119 ? -11.548 7.140 9.821 1.00 93.00 119 ASP A C 1
ATOM 981 O O . ASP A 1 119 ? -11.667 8.018 10.685 1.00 93.00 119 ASP A O 1
ATOM 985 N N . LEU A 1 120 ? -12.572 6.343 9.507 1.00 92.50 120 LEU A N 1
ATOM 986 C CA . LEU A 1 120 ? -13.875 6.359 10.165 1.00 92.50 120 LEU A CA 1
ATOM 987 C C . LEU A 1 120 ? -13.914 5.507 11.444 1.00 92.50 120 LEU A C 1
ATOM 989 O O . LEU A 1 120 ? -14.957 5.457 12.095 1.00 92.50 120 LEU A O 1
ATOM 993 N N . ASP A 1 121 ? -12.814 4.848 11.820 1.00 95.81 121 ASP A N 1
ATOM 994 C CA . ASP A 1 121 ? -12.769 3.989 12.999 1.00 95.81 121 ASP A CA 1
ATOM 995 C C . ASP A 1 121 ? -13.040 4.764 14.292 1.00 95.81 121 ASP A C 1
ATOM 997 O O . ASP A 1 121 ? -12.533 5.866 14.524 1.00 95.81 121 ASP A O 1
ATOM 1001 N N . ARG A 1 122 ? -13.878 4.180 15.148 1.00 93.75 122 ARG A N 1
ATOM 1002 C CA . ARG A 1 122 ? -14.213 4.712 16.471 1.00 93.75 122 ARG A CA 1
ATOM 1003 C C . ARG A 1 122 ? -14.130 3.575 17.473 1.00 93.75 122 ARG A C 1
ATOM 1005 O O . ARG A 1 122 ? -15.151 3.022 17.885 1.00 93.75 122 ARG A O 1
ATOM 1012 N N . LEU A 1 123 ? -12.897 3.254 17.867 1.00 95.12 123 LEU A N 1
ATOM 1013 C CA . LEU A 1 123 ? -12.587 2.089 18.697 1.00 95.12 123 LEU A CA 1
ATOM 1014 C C . LEU A 1 123 ? -13.495 1.952 19.925 1.00 95.12 123 LEU A C 1
ATOM 1016 O O . LEU A 1 123 ? -13.952 0.856 20.241 1.00 95.12 123 LEU A O 1
ATOM 1020 N N . HIS A 1 124 ? -13.793 3.070 20.592 1.00 96.69 124 HIS A N 1
ATOM 1021 C CA . HIS A 1 124 ? -14.688 3.103 21.740 1.00 96.69 124 HIS A CA 1
ATOM 1022 C C . HIS A 1 124 ? -15.694 4.247 21.648 1.00 96.69 124 HIS A C 1
ATOM 1024 O O . HIS A 1 124 ? -15.338 5.398 21.401 1.00 96.69 124 HIS A O 1
ATOM 1030 N N . ARG A 1 125 ? -16.953 3.935 21.953 1.00 95.00 125 ARG A N 1
ATOM 1031 C CA . ARG A 1 125 ? -18.006 4.916 22.213 1.00 95.00 125 ARG A CA 1
ATOM 1032 C C . ARG A 1 125 ? -18.682 4.581 23.531 1.00 95.00 125 ARG A C 1
ATOM 1034 O O . ARG A 1 125 ? -19.152 3.462 23.718 1.00 95.00 125 ARG A O 1
ATOM 1041 N N . VAL A 1 126 ? -18.736 5.553 24.433 1.00 96.25 126 VAL A N 1
ATOM 1042 C CA . VAL A 1 126 ? -19.371 5.421 25.747 1.00 96.25 126 VAL A CA 1
ATOM 1043 C C . VAL A 1 126 ? -20.474 6.464 25.859 1.00 96.25 126 VAL A C 1
ATOM 1045 O O . VAL A 1 126 ? -20.276 7.623 25.507 1.00 96.25 126 VAL A O 1
ATOM 1048 N N . THR A 1 127 ? -21.637 6.051 26.345 1.00 95.94 127 THR A N 1
ATOM 1049 C CA . THR A 1 127 ? -22.767 6.935 26.653 1.00 95.94 127 THR A CA 1
ATOM 1050 C C . THR A 1 127 ? -23.393 6.482 27.960 1.00 95.94 127 THR A C 1
ATOM 1052 O O . THR A 1 127 ? -23.484 5.278 28.193 1.00 95.94 127 THR A O 1
ATOM 1055 N N . GLY A 1 128 ? -23.855 7.405 28.793 1.00 95.44 128 GLY A N 1
ATOM 1056 C CA . GLY A 1 128 ? -24.526 7.056 30.039 1.00 95.44 128 GLY A CA 1
ATOM 1057 C C . GLY A 1 128 ? -25.516 8.123 30.475 1.00 95.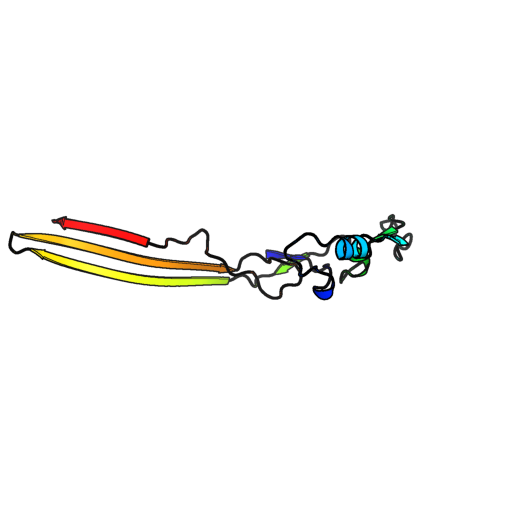44 128 GLY A C 1
ATOM 1058 O O . GLY A 1 128 ? -25.426 9.273 30.047 1.00 95.44 128 GLY A O 1
ATOM 1059 N N . SER A 1 129 ? -26.466 7.718 31.307 1.00 92.88 129 SER A N 1
ATOM 1060 C CA . SER A 1 129 ? -27.476 8.587 31.904 1.00 92.88 129 SER A CA 1
ATOM 1061 C C . SER A 1 129 ? -27.832 8.101 33.305 1.00 92.88 129 SER A C 1
ATOM 1063 O O . SER A 1 129 ? -27.649 6.925 33.640 1.00 92.88 129 SER A O 1
ATOM 1065 N N . GLY A 1 130 ? -28.339 9.016 34.129 1.00 91.06 130 GLY A N 1
ATOM 1066 C CA . GLY A 1 130 ? -28.882 8.685 35.437 1.00 91.06 130 GLY A CA 1
ATOM 1067 C C . GLY A 1 130 ? -30.057 9.580 35.801 1.00 91.06 130 GLY A C 1
ATOM 1068 O O . GLY A 1 130 ? -30.099 10.736 35.376 1.00 91.06 130 GLY A O 1
ATOM 1069 N N . ILE A 1 131 ? -31.003 9.004 36.542 1.00 84.44 131 ILE A N 1
ATOM 1070 C CA . ILE A 1 131 ? -32.191 9.662 37.105 1.00 84.44 131 ILE A CA 1
ATOM 1071 C C . ILE A 1 131 ? -32.396 9.234 38.551 1.00 84.44 131 ILE A C 1
ATOM 1073 O O . ILE A 1 131 ? -31.949 8.109 38.888 1.00 84.44 131 ILE A O 1
#

Foldseek 3Di:
DKFWQWFADPVLDDPDPDDDPPSVCQQQDKDQDPCPPVDPPRPDRIDTNGLVRTPCSVDPTDIDDDDQKDKDKDKDKDWDWDDDPVGKIKIKIKMAMWIKIFDACPGSNDPGGDIDTDPPDDRMDMDMDMD

Secondary structure (DSSP, 8-state):
-EEESS---GGGS---SS--HHHHHHHH-EEE-TTTTSSTT---SEEEHHHHHSSSTTSS--EEE----EEEEEEEEEEEEEE-TTS-EEEEEEEEEEEEEEEE-SSTT-SSPEEEE-TT--SEEEEEEE-

Sequence (131 aa):
MSRAASFTPKQYYSTLPYRDNATINFMTTNFPSPFFGLYPNFTSKTMTRAQLLAQYPHFSSVTYEDSVGYSWYHSMQNRLEKRFSQGWTLQLSWTWSKAMAANTFLNPFDSLPYESISDLDRLHRVTGSGI

Radius of gyration: 27.07 Å; chains: 1; bounding box: 57×22×82 Å